Protein AF-B0JXM0-F1 (afdb_monomer)

Foldseek 3Di:
DADDDPPDTDDDDCWDWDADPQAIETAGHNDPVTPLVVCVVVVNPSVRYHYYPPDD

InterPro domains:
  IPR014968 XisI [PF08869] (2-53)
  IPR035943 XisI-like superfamily [G3DSA:3.30.310.110] (1-56)
  IPR035943 XisI-like superfamily [SSF143847] (2-53)

Solvent-accessible surface area (backbone atoms only — not comparable to full-atom values): 3587 Å² total; per-residue (Å²): 78,76,50,75,55,91,93,41,81,43,80,47,80,48,59,41,72,46,82,53,96,90,21,42,37,35,69,42,70,69,49,96,80,41,63,66,58,56,42,43,75,73,69,44,59,70,90,40,53,44,76,56,90,80,76,133

Structure (mmCIF, N/CA/C/O backbone):
data_AF-B0JXM0-F1
#
_entry.id   AF-B0JXM0-F1
#
loop_
_atom_site.group_PDB
_atom_site.id
_atom_site.type_symbol
_atom_site.label_atom_id
_atom_site.label_alt_id
_atom_site.label_comp_id
_atom_site.label_asym_id
_atom_site.label_entity_id
_atom_site.label_seq_id
_atom_site.pdbx_PDB_ins_code
_atom_site.Cartn_x
_atom_site.Cartn_y
_atom_site.Cartn_z
_atom_site.occupancy
_atom_site.B_iso_or_equiv
_atom_site.auth_seq_id
_atom_site.auth_comp_id
_atom_site.auth_asym_id
_atom_site.auth_atom_id
_atom_site.pdbx_PDB_model_num
ATOM 1 N N . MET A 1 1 ? 6.075 -5.360 -10.084 1.00 82.50 1 MET A N 1
ATOM 2 C CA . MET A 1 1 ? 6.496 -5.248 -11.492 1.00 82.50 1 MET A CA 1
ATOM 3 C C . MET A 1 1 ? 6.520 -6.631 -12.113 1.00 82.50 1 MET A C 1
ATOM 5 O O . MET A 1 1 ? 7.031 -7.551 -11.483 1.00 82.50 1 MET A O 1
ATOM 9 N N . THR A 1 2 ? 5.986 -6.768 -13.323 1.00 93.00 2 THR A N 1
ATOM 10 C CA . THR A 1 2 ? 5.999 -8.035 -14.061 1.00 93.00 2 THR A CA 1
ATOM 11 C C . THR A 1 2 ? 6.485 -7.758 -15.473 1.00 93.00 2 THR A C 1
ATOM 13 O O . THR A 1 2 ? 5.894 -6.935 -16.172 1.00 93.00 2 THR A O 1
ATOM 16 N N . GLY A 1 3 ? 7.575 -8.398 -15.880 1.00 94.75 3 GLY A N 1
ATOM 17 C CA . GLY A 1 3 ? 8.163 -8.170 -17.193 1.00 94.75 3 GLY A CA 1
ATOM 18 C C . GLY A 1 3 ? 9.591 -8.680 -17.306 1.00 94.75 3 GLY A C 1
ATOM 19 O O . GLY A 1 3 ? 10.138 -9.270 -16.381 1.00 94.75 3 GLY A O 1
ATOM 20 N N . TRP A 1 4 ? 10.192 -8.439 -18.464 1.00 96.00 4 TRP A N 1
ATOM 21 C CA . TRP A 1 4 ? 11.591 -8.762 -18.718 1.00 96.00 4 TRP A CA 1
ATOM 22 C C . TRP A 1 4 ? 12.487 -7.580 -18.364 1.00 96.00 4 TRP A C 1
ATOM 24 O O . TRP A 1 4 ? 12.259 -6.463 -18.828 1.00 96.00 4 TRP A O 1
ATOM 34 N N . GLU A 1 5 ? 13.536 -7.845 -17.596 1.00 94.25 5 GLU A N 1
ATOM 35 C CA . GLU A 1 5 ? 14.660 -6.941 -17.396 1.00 94.25 5 GLU A CA 1
ATOM 36 C C . GLU A 1 5 ? 15.918 -7.598 -17.972 1.00 94.25 5 GLU A C 1
ATOM 38 O O . GLU A 1 5 ? 16.444 -8.569 -17.427 1.00 94.25 5 GLU A O 1
ATOM 43 N N . LYS A 1 6 ? 16.393 -7.079 -19.112 1.00 93.00 6 LYS A N 1
ATOM 44 C CA . LYS A 1 6 ? 17.446 -7.709 -19.927 1.00 93.00 6 LYS A CA 1
ATOM 45 C C . LYS A 1 6 ? 17.090 -9.173 -20.237 1.00 93.00 6 LYS A C 1
ATOM 47 O O . LYS A 1 6 ? 16.160 -9.424 -20.994 1.00 93.00 6 LYS A O 1
ATOM 52 N N . GLU A 1 7 ? 17.819 -10.115 -19.648 1.00 96.25 7 GLU A N 1
ATOM 53 C CA . GLU A 1 7 ? 17.678 -11.562 -19.845 1.00 96.25 7 GLU A CA 1
ATOM 54 C C . GLU A 1 7 ? 16.949 -12.245 -18.673 1.00 96.25 7 GLU A C 1
ATOM 56 O O . GLU A 1 7 ? 16.789 -13.464 -18.672 1.00 96.25 7 GLU A O 1
ATOM 61 N N . ALA A 1 8 ? 16.502 -11.481 -17.670 1.00 95.62 8 ALA A N 1
ATOM 62 C CA . ALA A 1 8 ? 15.814 -11.995 -16.493 1.00 95.62 8 ALA A CA 1
ATOM 63 C C . ALA A 1 8 ? 14.316 -11.668 -16.534 1.00 95.62 8 ALA A C 1
ATOM 65 O O . ALA A 1 8 ? 13.908 -10.541 -16.814 1.00 95.62 8 ALA A O 1
ATOM 66 N N . TRP A 1 9 ? 13.483 -12.656 -16.207 1.00 94.75 9 TRP A N 1
ATOM 67 C CA . TRP A 1 9 ? 12.070 -12.428 -15.921 1.00 94.75 9 TRP A CA 1
ATOM 68 C C . TRP A 1 9 ? 11.911 -11.921 -14.486 1.00 94.75 9 TRP A C 1
ATOM 70 O O . TRP A 1 9 ? 12.298 -12.599 -13.534 1.00 94.75 9 TRP A O 1
ATOM 80 N N . ILE A 1 10 ? 11.314 -10.744 -14.335 1.00 94.69 10 ILE A N 1
ATOM 81 C CA . ILE A 1 10 ? 10.943 -10.147 -13.056 1.00 94.69 10 ILE A CA 1
ATOM 82 C C . ILE A 1 10 ? 9.452 -10.397 -12.834 1.00 94.69 10 ILE A C 1
ATOM 84 O O . ILE A 1 10 ? 8.615 -10.045 -13.668 1.00 94.69 10 ILE A O 1
ATOM 88 N N . ASN A 1 11 ? 9.110 -10.962 -11.678 1.00 93.19 11 ASN A N 1
ATOM 89 C CA . ASN A 1 11 ? 7.732 -11.065 -11.213 1.00 93.19 11 ASN A CA 1
ATOM 90 C C . ASN A 1 11 ? 7.669 -10.794 -9.711 1.00 93.19 11 ASN A C 1
ATOM 92 O O . ASN A 1 11 ? 7.763 -11.706 -8.896 1.00 93.19 11 ASN A O 1
ATOM 96 N N . THR A 1 12 ? 7.529 -9.517 -9.378 1.00 90.50 12 THR A N 1
ATOM 97 C CA . THR A 1 12 ? 7.552 -9.003 -8.008 1.00 90.50 12 THR A CA 1
ATOM 98 C C . THR A 1 12 ? 6.259 -8.260 -7.716 1.00 90.50 12 THR A C 1
ATOM 100 O O . THR A 1 12 ? 5.778 -7.479 -8.541 1.00 90.50 12 THR A O 1
ATOM 103 N N . ILE A 1 13 ? 5.720 -8.442 -6.516 1.00 90.25 13 ILE A N 1
ATOM 104 C CA . ILE A 1 13 ? 4.641 -7.612 -5.983 1.00 90.25 13 ILE A CA 1
ATOM 105 C C . ILE A 1 13 ? 5.252 -6.265 -5.576 1.00 90.2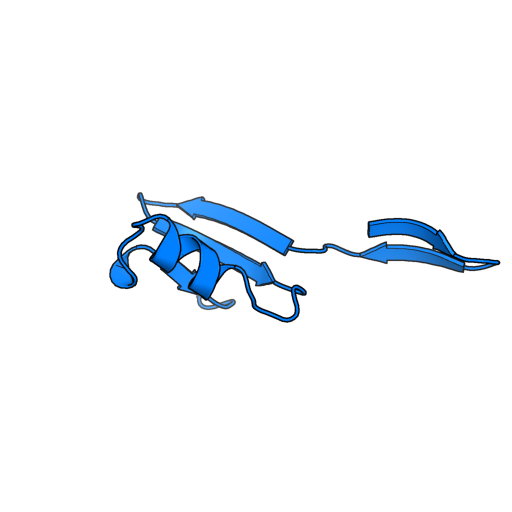5 13 ILE A C 1
ATOM 107 O O . ILE A 1 13 ? 6.231 -6.231 -4.846 1.00 90.25 13 ILE A O 1
ATOM 111 N N . LEU A 1 14 ? 4.728 -5.146 -6.091 1.00 91.81 14 LEU A N 1
ATOM 112 C CA . LEU A 1 14 ? 5.199 -3.824 -5.645 1.00 91.81 14 LEU A CA 1
ATOM 113 C C . LEU A 1 14 ? 4.577 -3.466 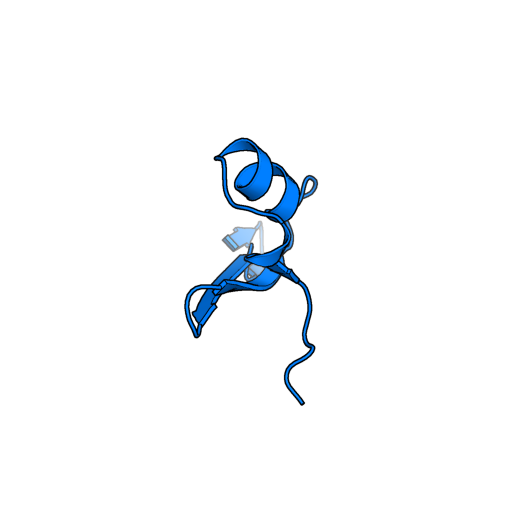-4.290 1.00 91.81 14 LEU A C 1
ATOM 115 O O . LEU A 1 14 ? 5.271 -3.011 -3.394 1.00 91.81 14 LEU A O 1
ATOM 119 N N . PHE A 1 15 ? 3.280 -3.722 -4.142 1.00 93.19 15 PHE A N 1
ATOM 120 C CA . PHE A 1 15 ? 2.580 -3.703 -2.867 1.00 93.19 15 PHE A CA 1
ATOM 121 C C . PHE A 1 15 ? 1.376 -4.649 -2.938 1.00 93.19 15 PHE A C 1
ATOM 123 O O . PHE A 1 15 ? 0.853 -4.918 -4.025 1.00 93.19 15 PHE A O 1
ATOM 130 N N . HIS A 1 16 ? 0.918 -5.122 -1.785 1.00 93.62 16 HIS A N 1
ATOM 131 C CA . HIS A 1 16 ? -0.334 -5.846 -1.625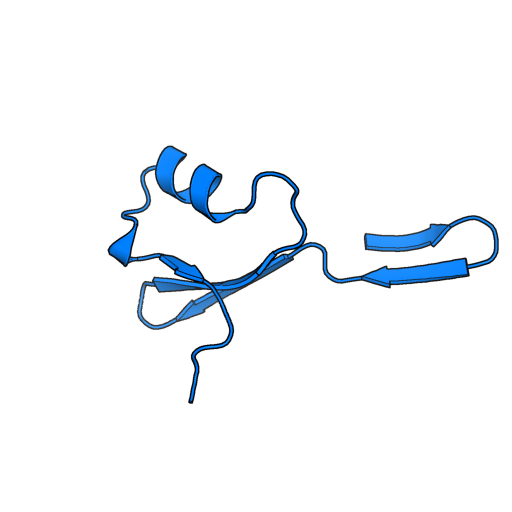 1.00 93.62 16 HIS A CA 1
ATOM 132 C C . HIS A 1 16 ? -1.084 -5.286 -0.421 1.00 93.62 16 HIS A C 1
ATOM 134 O O . HIS A 1 16 ? -0.575 -5.287 0.698 1.00 93.62 16 HIS A O 1
ATOM 140 N N . ALA A 1 17 ? -2.303 -4.806 -0.654 1.00 94.50 17 ALA A N 1
ATOM 141 C CA . ALA A 1 17 ? -3.173 -4.312 0.399 1.00 94.50 17 ALA A CA 1
ATOM 142 C C . ALA A 1 17 ? -4.623 -4.732 0.150 1.00 94.50 17 ALA A C 1
ATOM 144 O O . ALA A 1 17 ? -5.047 -4.909 -0.995 1.00 94.50 17 ALA A O 1
ATOM 145 N N . ARG A 1 18 ? -5.401 -4.861 1.224 1.00 95.19 18 ARG A N 1
ATOM 146 C CA . ARG A 1 18 ? -6.827 -5.201 1.160 1.00 95.19 18 ARG A CA 1
ATOM 147 C C . ARG A 1 18 ? -7.639 -4.491 2.229 1.00 95.19 18 ARG A C 1
ATOM 149 O O . ARG A 1 18 ? -7.113 -4.069 3.253 1.00 95.19 18 ARG A O 1
ATOM 156 N N . LEU A 1 19 ? -8.947 -4.430 2.004 1.00 96.38 19 LEU A N 1
ATOM 157 C CA . LEU A 1 19 ? -9.909 -3.992 3.008 1.00 96.38 19 LEU A CA 1
ATOM 158 C C 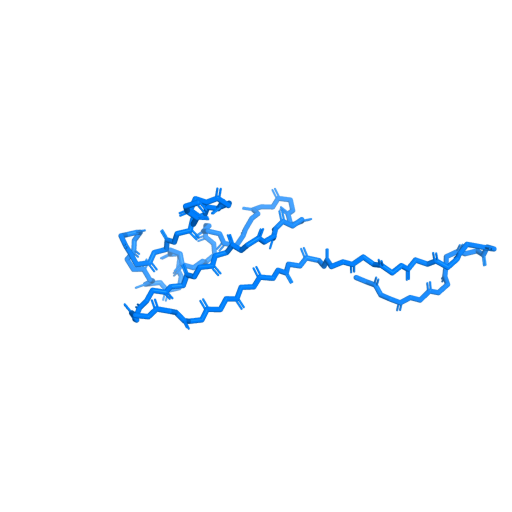. LEU A 1 19 ? -10.373 -5.192 3.840 1.00 96.38 19 LEU A C 1
ATOM 160 O O . LEU A 1 19 ? -10.915 -6.157 3.301 1.00 96.38 19 LEU A O 1
ATOM 164 N N . LEU A 1 20 ? -10.185 -5.129 5.158 1.00 94.56 20 LEU A N 1
ATOM 165 C CA . LEU A 1 20 ? -10.656 -6.137 6.108 1.00 94.56 20 LEU A CA 1
ATOM 166 C C . LEU A 1 20 ? -11.265 -5.445 7.324 1.00 94.56 20 LEU A C 1
ATOM 168 O O . LEU A 1 20 ? -10.579 -4.696 8.008 1.00 94.56 20 LEU A O 1
ATOM 172 N N . LYS A 1 21 ? -12.541 -5.725 7.627 1.00 93.75 21 LYS A N 1
ATOM 173 C CA . LYS A 1 21 ? -13.242 -5.160 8.800 1.00 93.75 21 LYS A CA 1
ATOM 174 C C . LYS A 1 21 ? -13.073 -3.630 8.902 1.00 93.75 21 LYS A C 1
ATOM 176 O O . LYS A 1 21 ? -12.739 -3.113 9.962 1.00 93.75 21 LYS A O 1
ATOM 181 N N . ASN A 1 22 ? -13.274 -2.935 7.779 1.00 94.69 22 ASN A N 1
ATOM 182 C CA . ASN A 1 22 ? -13.126 -1.481 7.622 1.00 94.69 22 ASN A CA 1
ATOM 183 C C . ASN A 1 22 ? -11.704 -0.926 7.819 1.00 94.69 22 ASN A C 1
ATOM 185 O O . ASN A 1 22 ? -11.541 0.284 7.891 1.00 94.69 22 ASN A O 1
ATOM 189 N N . LYS A 1 23 ? -10.682 -1.782 7.845 1.00 96.19 23 LYS A N 1
ATOM 190 C CA . LYS A 1 23 ? -9.277 -1.374 7.906 1.00 96.19 23 LYS A CA 1
ATOM 191 C C . LYS A 1 23 ? -8.568 -1.660 6.594 1.00 96.19 23 LYS A C 1
ATOM 193 O O . LYS A 1 23 ? -8.901 -2.630 5.908 1.00 96.19 23 LYS A O 1
ATOM 198 N N . ILE A 1 24 ? -7.573 -0.843 6.276 1.00 96.62 24 ILE A N 1
ATOM 199 C CA . ILE A 1 24 ? -6.604 -1.132 5.224 1.00 96.62 24 ILE A CA 1
ATOM 200 C C . ILE A 1 24 ? -5.515 -2.001 5.840 1.00 96.62 24 ILE A C 1
ATOM 202 O O . ILE A 1 24 ? -4.819 -1.580 6.757 1.00 96.62 24 ILE A O 1
ATOM 206 N N . VAL A 1 25 ? -5.376 -3.220 5.337 1.00 95.94 25 VAL A N 1
ATOM 207 C CA . VAL A 1 25 ? -4.310 -4.146 5.720 1.00 95.94 25 VAL A CA 1
ATOM 208 C C . VAL A 1 25 ? -3.279 -4.145 4.605 1.00 95.94 25 VAL A C 1
ATOM 210 O O . VAL A 1 25 ? -3.602 -4.549 3.490 1.00 95.94 25 VAL A O 1
ATOM 213 N N . ILE A 1 26 ? -2.071 -3.676 4.904 1.00 95.56 26 ILE A N 1
ATOM 214 C CA . ILE A 1 26 ? -0.915 -3.668 4.007 1.00 95.56 26 ILE A CA 1
ATOM 215 C C . ILE A 1 26 ? -0.091 -4.922 4.313 1.00 95.56 26 ILE A C 1
ATOM 217 O O . ILE A 1 26 ? 0.533 -5.028 5.371 1.00 95.56 26 ILE A O 1
ATOM 221 N N . GLU A 1 27 ? -0.135 -5.888 3.401 1.00 93.00 27 GLU A N 1
ATOM 222 C CA . GLU A 1 27 ? 0.520 -7.194 3.537 1.00 93.00 27 GLU A CA 1
ATOM 223 C C . GLU A 1 27 ? 1.935 -7.206 2.956 1.00 93.00 27 GLU A C 1
ATOM 225 O O . GLU A 1 27 ? 2.795 -7.922 3.462 1.00 93.00 27 GLU A O 1
ATOM 230 N N . ASP A 1 28 ? 2.171 -6.404 1.919 1.00 92.19 28 ASP A N 1
ATOM 231 C CA . ASP A 1 28 ? 3.479 -6.208 1.296 1.00 92.19 28 ASP A CA 1
ATOM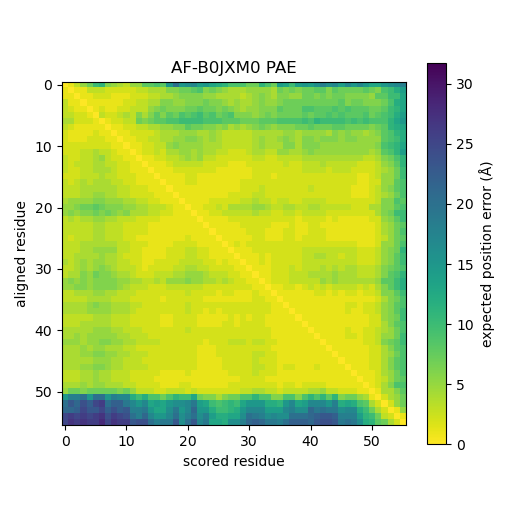 232 C C . ASP A 1 28 ? 3.577 -4.760 0.801 1.00 92.19 28 ASP A C 1
ATOM 234 O O . ASP A 1 28 ? 2.604 -4.222 0.264 1.00 92.19 28 ASP A O 1
ATOM 238 N N . ASP A 1 29 ? 4.723 -4.118 0.996 1.00 93.62 29 ASP A N 1
ATOM 239 C CA . ASP A 1 29 ? 4.949 -2.717 0.643 1.00 93.62 29 ASP A CA 1
ATOM 240 C C . ASP A 1 29 ? 6.425 -2.481 0.322 1.00 93.62 29 ASP A C 1
ATOM 242 O O . ASP A 1 29 ? 7.259 -2.325 1.212 1.00 93.62 29 ASP A O 1
ATOM 246 N N . ASN A 1 30 ? 6.740 -2.476 -0.974 1.00 91.38 30 ASN A N 1
ATOM 247 C CA . ASN A 1 30 ? 8.094 -2.294 -1.497 1.00 91.38 30 ASN A CA 1
ATOM 248 C C . ASN A 1 30 ? 8.317 -0.877 -2.056 1.00 91.38 30 ASN A C 1
ATOM 250 O O . ASN A 1 30 ? 9.214 -0.671 -2.875 1.00 91.38 30 ASN A O 1
ATOM 254 N N . LEU A 1 31 ? 7.488 0.100 -1.671 1.00 91.06 31 LEU A N 1
ATOM 255 C CA . LEU A 1 31 ? 7.692 1.509 -2.012 1.00 91.06 31 LEU A CA 1
ATOM 256 C C . LEU A 1 31 ? 8.714 2.142 -1.058 1.00 91.06 31 LEU A C 1
ATOM 258 O O . LEU A 1 31 ? 8.631 1.938 0.149 1.00 91.06 31 LEU A O 1
ATOM 262 N N . GLU A 1 32 ? 9.627 2.971 -1.575 1.00 89.69 32 GLU A N 1
ATOM 263 C CA . GLU A 1 32 ? 10.653 3.641 -0.752 1.00 89.69 32 GLU A CA 1
ATOM 264 C C . GLU A 1 32 ? 10.052 4.488 0.383 1.00 89.69 32 GLU A C 1
ATOM 266 O O . GLU A 1 32 ? 10.555 4.480 1.504 1.00 89.69 32 GLU A O 1
ATOM 271 N N . GLU A 1 33 ? 8.953 5.196 0.106 1.00 90.00 33 GLU A N 1
ATOM 272 C CA . GLU A 1 33 ? 8.250 6.045 1.082 1.00 90.00 33 GLU A CA 1
ATOM 273 C C . GLU A 1 33 ? 7.172 5.292 1.886 1.00 90.00 33 GLU A C 1
ATOM 275 O O . GLU A 1 33 ? 6.644 5.817 2.874 1.00 90.00 33 GLU A O 1
ATOM 280 N N . GLY A 1 34 ? 6.836 4.070 1.460 1.00 92.31 34 GLY A N 1
ATOM 281 C CA . GLY A 1 34 ? 5.723 3.274 1.969 1.00 92.31 34 GLY A CA 1
ATOM 282 C C . GLY A 1 34 ? 4.326 3.844 1.662 1.00 92.31 34 GLY A C 1
ATOM 283 O O . GLY A 1 34 ? 4.105 5.039 1.445 1.00 92.31 34 GLY A O 1
ATOM 284 N N . LEU A 1 35 ? 3.321 2.974 1.686 1.00 94.88 35 LEU A N 1
ATOM 285 C CA . LEU A 1 35 ? 1.907 3.323 1.546 1.00 94.88 35 LEU A CA 1
ATOM 286 C C . LEU A 1 35 ? 1.360 4.051 2.776 1.00 94.88 35 LEU A C 1
ATOM 288 O O . LEU A 1 35 ? 0.487 4.904 2.638 1.00 94.88 35 LEU A O 1
ATOM 292 N N . THR A 1 36 ? 1.870 3.751 3.972 1.00 95.62 36 THR A N 1
ATOM 293 C CA . THR A 1 36 ? 1.325 4.282 5.237 1.00 95.62 36 THR A CA 1
ATOM 294 C C . THR A 1 36 ? 1.285 5.810 5.254 1.00 95.62 36 THR A C 1
ATOM 296 O O . THR A 1 36 ? 0.240 6.397 5.533 1.00 95.62 36 THR A O 1
ATOM 299 N N . THR A 1 37 ? 2.394 6.463 4.899 1.00 94.06 37 THR A N 1
ATOM 300 C CA . THR A 1 37 ? 2.496 7.930 4.872 1.00 94.06 37 THR A CA 1
ATOM 301 C C . THR A 1 37 ? 1.486 8.544 3.903 1.00 94.06 37 THR A C 1
ATOM 303 O O . THR A 1 37 ? 0.793 9.500 4.251 1.00 94.06 37 THR A O 1
ATOM 306 N N . ASN A 1 38 ? 1.351 7.952 2.715 1.00 95.44 38 ASN A N 1
ATOM 307 C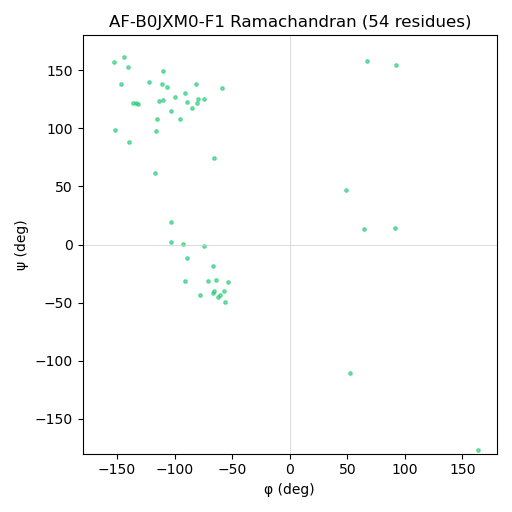 CA . ASN A 1 38 ? 0.432 8.411 1.676 1.00 95.44 38 ASN A CA 1
ATOM 308 C C . ASN A 1 38 ? -1.040 8.273 2.099 1.00 95.44 38 ASN A C 1
ATOM 310 O O . ASN A 1 38 ? -1.844 9.172 1.857 1.00 95.44 38 ASN A O 1
ATOM 314 N N . LEU A 1 39 ? -1.396 7.180 2.780 1.00 96.56 39 LEU A N 1
ATOM 315 C CA . LEU A 1 39 ? -2.753 6.962 3.290 1.00 96.56 39 LEU A CA 1
ATOM 316 C C . LEU A 1 39 ? -3.112 7.966 4.394 1.00 96.56 39 LEU A C 1
ATOM 318 O O . LEU A 1 39 ? -4.207 8.528 4.376 1.00 96.56 39 LEU A O 1
ATOM 322 N N . ILE A 1 40 ? -2.179 8.258 5.303 1.00 97.31 40 ILE A N 1
ATOM 323 C CA . ILE A 1 40 ? -2.377 9.276 6.346 1.00 97.31 40 ILE A CA 1
ATOM 324 C C . ILE A 1 40 ? -2.574 10.662 5.718 1.00 97.31 40 ILE A C 1
ATOM 326 O O . ILE A 1 40 ? -3.496 11.386 6.089 1.00 97.31 40 ILE A O 1
ATOM 330 N N . GLN A 1 41 ? -1.755 11.027 4.726 1.00 97.25 41 GLN A N 1
ATOM 331 C CA . GLN A 1 41 ? -1.893 12.299 4.003 1.00 97.25 41 GLN A CA 1
ATOM 332 C C . GLN A 1 41 ? -3.211 12.405 3.222 1.00 97.25 41 GLN A C 1
ATOM 334 O O . GLN A 1 41 ? -3.757 13.499 3.089 1.00 97.25 41 GLN A O 1
ATOM 339 N N . ALA A 1 42 ? -3.753 11.279 2.755 1.00 97.19 42 ALA A N 1
ATOM 340 C CA . ALA A 1 42 ? -5.067 11.204 2.122 1.00 97.19 42 ALA A CA 1
ATOM 341 C C . ALA A 1 42 ? -6.242 11.308 3.119 1.00 97.19 42 ALA A C 1
ATOM 343 O O . ALA A 1 42 ? -7.400 11.292 2.702 1.00 97.19 42 ALA A O 1
ATOM 344 N N . GLY A 1 43 ? -5.962 11.433 4.421 1.00 98.00 43 GLY A N 1
ATOM 345 C CA . GLY A 1 43 ? -6.965 11.603 5.470 1.00 98.00 43 GLY A CA 1
ATOM 346 C C . GLY A 1 43 ? -7.444 10.299 6.102 1.00 98.00 43 GLY A C 1
ATOM 347 O O . GLY A 1 43 ? -8.464 10.3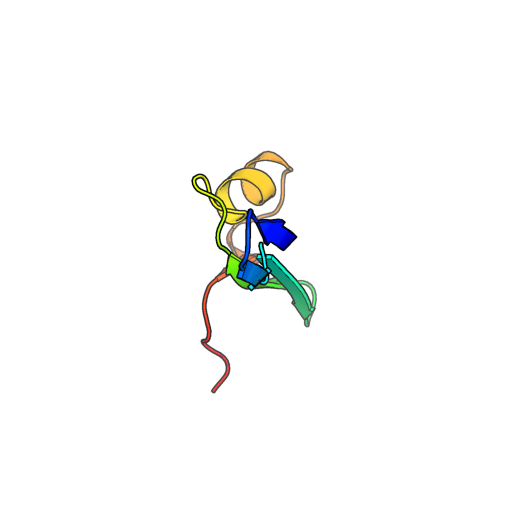07 6.787 1.00 98.00 43 GLY A O 1
ATOM 348 N N . ILE A 1 44 ? -6.736 9.187 5.887 1.00 97.81 44 ILE A N 1
ATOM 349 C CA . ILE A 1 44 ? -7.051 7.922 6.553 1.00 97.81 44 ILE A CA 1
ATOM 350 C C . ILE A 1 44 ? -6.479 7.958 7.973 1.00 97.81 44 ILE A C 1
ATOM 352 O O . ILE A 1 44 ? -5.277 8.196 8.133 1.00 97.81 44 ILE A O 1
ATOM 356 N N . PRO A 1 45 ? -7.305 7.726 9.007 1.00 97.81 45 PRO A N 1
ATOM 357 C CA . PRO A 1 45 ? -6.821 7.672 10.377 1.00 97.81 45 PRO A CA 1
ATOM 358 C C . PRO A 1 45 ? -5.749 6.578 10.537 1.00 97.81 45 PRO A C 1
ATOM 360 O O . PRO A 1 45 ? -5.950 5.463 10.045 1.00 97.81 45 PRO A O 1
ATOM 363 N N . PRO A 1 46 ? -4.617 6.844 11.217 1.00 96.25 46 PRO A N 1
ATOM 364 C CA . PRO A 1 46 ? -3.572 5.842 11.432 1.00 96.25 46 PRO A CA 1
ATOM 365 C C . PRO A 1 46 ? -4.085 4.539 12.067 1.00 96.25 46 PRO A C 1
ATOM 367 O O . PRO A 1 46 ? -3.585 3.464 11.756 1.00 96.25 46 PRO A O 1
ATOM 370 N N . GLU A 1 47 ? -5.107 4.613 12.921 1.00 96.38 47 GLU A N 1
ATOM 371 C CA . GLU A 1 47 ? -5.753 3.465 13.563 1.00 96.38 47 GLU A CA 1
ATOM 372 C C . GLU A 1 47 ? -6.505 2.532 12.597 1.00 96.38 47 GLU A C 1
ATOM 374 O O . GLU A 1 47 ? -6.768 1.373 12.941 1.00 96.38 47 GLU A O 1
ATOM 379 N N . ASP A 1 48 ? -6.825 3.003 11.391 1.00 97.25 48 ASP A N 1
ATOM 380 C CA . ASP A 1 48 ? -7.483 2.227 10.336 1.00 97.25 48 ASP A CA 1
ATOM 381 C C . ASP A 1 48 ? -6.481 1.570 9.372 1.00 97.25 48 ASP A C 1
ATOM 383 O O . ASP A 1 48 ? -6.887 0.848 8.458 1.00 97.25 48 ASP A O 1
ATOM 387 N N . ILE A 1 49 ? -5.177 1.765 9.593 1.00 96.81 49 ILE A N 1
ATOM 388 C CA . ILE A 1 49 ? -4.093 1.201 8.785 1.00 96.81 49 ILE A CA 1
ATOM 389 C C . ILE A 1 49 ? -3.359 0.139 9.610 1.00 96.81 49 ILE A C 1
ATOM 391 O O . ILE A 1 49 ? -2.864 0.400 10.703 1.00 96.81 49 ILE A O 1
ATOM 395 N N . ILE A 1 50 ? -3.272 -1.078 9.080 1.00 94.94 50 ILE A N 1
ATOM 396 C CA . ILE A 1 50 ? -2.517 -2.188 9.669 1.00 94.94 50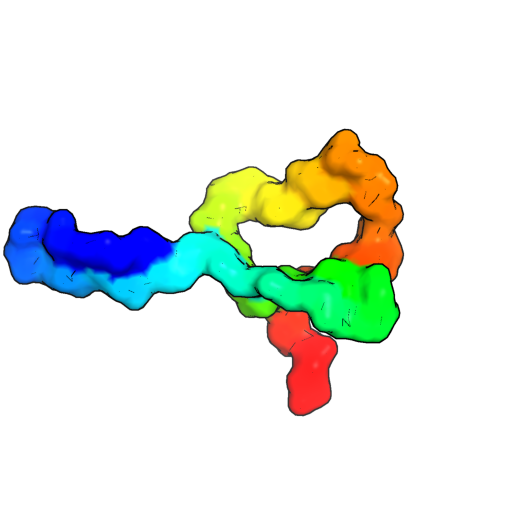 ILE A CA 1
ATOM 397 C C . ILE A 1 50 ? -1.355 -2.515 8.734 1.00 94.94 50 ILE A C 1
ATOM 399 O O . ILE A 1 50 ? -1.583 -2.827 7.566 1.00 94.94 50 ILE A O 1
ATOM 403 N N . THR A 1 51 ? -0.126 -2.472 9.249 1.00 90.94 51 THR A N 1
ATOM 404 C CA . THR A 1 51 ? 1.090 -2.860 8.522 1.00 90.94 51 THR A CA 1
ATOM 405 C C . THR A 1 51 ? 1.692 -4.140 9.093 1.00 90.94 51 THR A C 1
ATOM 407 O O . THR A 1 51 ? 1.783 -4.322 10.308 1.00 90.94 51 THR A O 1
ATOM 410 N N . GLY A 1 52 ? 2.139 -5.022 8.199 1.00 74.38 52 GLY A N 1
ATOM 411 C CA . GLY A 1 52 ? 2.853 -6.247 8.547 1.00 74.38 52 GLY A CA 1
ATOM 412 C C . GLY A 1 52 ? 1.955 -7.475 8.713 1.00 74.38 52 GLY A C 1
ATOM 413 O O . GLY A 1 52 ? 0.770 -7.389 9.037 1.00 74.38 52 GLY A O 1
ATOM 414 N N . LEU A 1 53 ? 2.562 -8.646 8.501 1.00 58.84 53 LEU A N 1
ATOM 415 C CA . LEU A 1 53 ? 2.004 -9.972 8.777 1.00 58.84 53 LEU A CA 1
ATOM 416 C C . LEU A 1 53 ? 1.817 -10.163 10.292 1.00 58.84 53 LEU A C 1
ATOM 418 O O . LEU A 1 53 ? 2.583 -10.855 10.951 1.00 58.84 53 LEU A O 1
ATOM 422 N N . SER A 1 54 ? 0.809 -9.520 10.868 1.00 51.59 54 SER A N 1
ATOM 423 C CA . SER A 1 54 ? 0.273 -9.881 12.183 1.00 51.59 54 SER A CA 1
ATOM 424 C C . SER A 1 54 ? -1.180 -10.312 12.017 1.00 51.59 54 SER A C 1
ATOM 426 O O . SER A 1 54 ? -2.120 -9.707 12.523 1.00 51.59 5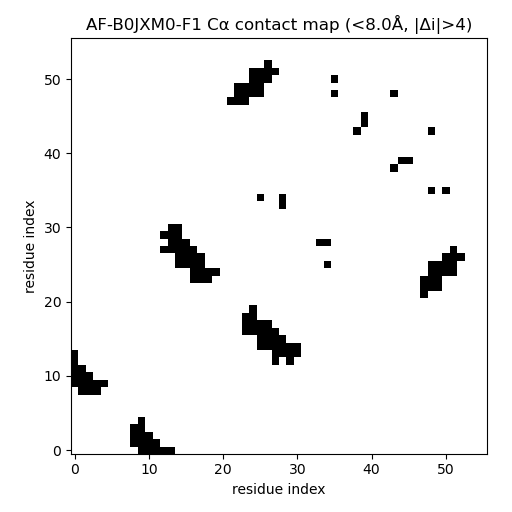4 SER A O 1
ATOM 428 N N . LEU A 1 55 ? -1.361 -11.373 11.238 1.00 47.06 55 LEU A N 1
ATOM 429 C CA . LEU A 1 55 ? -2.549 -12.207 11.300 1.00 47.06 55 LEU A CA 1
ATOM 430 C C . LEU A 1 55 ? -2.064 -13.582 11.741 1.00 47.06 55 LEU A C 1
ATOM 432 O O . LEU A 1 55 ? -1.506 -14.297 10.921 1.00 47.06 55 LEU A O 1
ATOM 436 N N . GLU A 1 56 ? -2.212 -13.808 13.050 1.00 43.81 56 GLU A N 1
ATOM 437 C CA . GLU A 1 56 ? -2.176 -15.077 13.805 1.00 43.81 56 GLU A CA 1
ATOM 438 C C . GLU A 1 56 ? -1.308 -16.227 13.266 1.00 43.81 56 GLU A C 1
ATOM 440 O O . GLU A 1 56 ? -1.666 -16.848 12.241 1.00 43.81 56 GLU A O 1
#

Radius of gyration: 13.96 Å; Cα contacts (8 Å, |Δi|>4): 71; chains: 1; bounding box: 31×27×34 Å

Secondary structure (DSSP, 8-state):
-EEEETTEEEE--SEEEEEETTEEEEEEE--TT-HHHHHHHTT--GGGEEESS---

Mean predicted aligned error: 4.45 Å

Organism: Microcystis aeruginosa (strain NIES-843 / IAM M-2473) (NCBI:txid449447)

pLDDT: mean 90.79, std 11.92, range [43.81, 98.0]

Sequence (56 aa):
MTGWEKEAWINTILFHARLLKNKIVIEDDNLEEGLTTNLIQAGIPPEDIITGLSLE

Nearest PDB structures (foldseek):
  2nvm-assembly1_A  TM=7.611E-01  e=3.939E-03  Trichormus variabilis ATCC 29413
  3d7q-assembly2_A-2  TM=9.190E-01  e=1.355E-02  Nostoc punctiforme PCC 73102
  2nlv-assembly1_B  TM=8.873E-01  e=1.554E-02  Trichormus variabilis ATCC 29413
  2nvm-assembly1_B  TM=7.526E-01  e=2.045E-02  Trichormus variabilis ATCC 29413
  9ijl-assembly1_A  TM=4.130E-01  e=1.543E+00  Mycolicibacterium neoaurum